Protein AF-A0AAJ7W6K8-F1 (afdb_monomer_lite)

Radius of gyration: 15.65 Å; chains: 1; bounding box: 31×43×33 Å

Foldseek 3Di:
DKDKAWFEAPSDPDNVVLVVVCVVPDPVNVRPPHHTDMDIADDDPPVVRVVVVVVVVVVVVVVVDDDPPPD

Sequence (71 aa):
MCKMAVLGRGSMKDRLKEEELRVSGDPKFSHLMEDLHVEISAYATPAEAHARIAYALAEVRRFLVPYCTIC

InterPro domains:
  IPR036612 K Homology domain, type 1 superfamily [G3DSA:3.30.1370.10] (1-69)
  IPR036612 K Homology domain, type 1 superfamily [SSF54791] (2-66)
  IPR045071 KH domain-containing BBP-like [PTHR11208] (2-66)

pLDDT: mean 88.19, std 8.83, range [47.69, 95.12]

Organism: Cephus cinctus (NCBI:txid211228)

Structure (mmCIF, N/CA/C/O backbone):
data_AF-A0AAJ7W6K8-F1
#
_entry.id   AF-A0AAJ7W6K8-F1
#
loop_
_atom_site.group_PDB
_atom_site.id
_atom_site.type_symbol
_atom_site.label_atom_id
_atom_site.label_alt_id
_atom_site.label_comp_id
_atom_site.label_asym_id
_atom_site.label_entity_id
_atom_site.label_seq_id
_atom_site.pdbx_PDB_ins_code
_atom_site.Cartn_x
_atom_site.Cartn_y
_atom_site.Cartn_z
_atom_site.occupancy
_atom_site.B_iso_or_equiv
_atom_site.auth_seq_id
_atom_site.auth_comp_id
_atom_site.auth_asym_id
_atom_site.auth_atom_id
_atom_site.pdbx_PDB_model_num
ATOM 1 N N . MET A 1 1 ? 13.990 3.834 -4.809 1.00 78.12 1 MET A N 1
ATOM 2 C CA . MET A 1 1 ? 13.514 3.509 -3.443 1.00 78.12 1 MET A CA 1
ATOM 3 C C . MET A 1 1 ? 12.248 2.666 -3.562 1.00 78.12 1 MET A C 1
ATOM 5 O O . MET A 1 1 ? 11.453 2.967 -4.448 1.00 78.12 1 MET A O 1
ATOM 9 N N . CYS A 1 2 ? 12.079 1.628 -2.735 1.00 88.81 2 CYS A N 1
ATOM 10 C CA . CYS A 1 2 ? 10.823 0.872 -2.616 1.00 88.81 2 CYS A CA 1
ATOM 11 C C . CYS A 1 2 ? 10.120 1.260 -1.321 1.00 88.81 2 CYS A C 1
ATOM 13 O O . CYS A 1 2 ? 10.757 1.312 -0.272 1.00 88.81 2 CYS A O 1
ATOM 15 N N . LYS A 1 3 ? 8.824 1.525 -1.406 1.00 91.69 3 LYS A N 1
ATOM 16 C CA . LYS A 1 3 ? 7.940 1.833 -0.293 1.00 91.69 3 LYS A CA 1
ATOM 17 C C . LYS A 1 3 ? 6.946 0.687 -0.154 1.00 91.69 3 LYS A C 1
ATOM 19 O O . LYS A 1 3 ? 6.381 0.244 -1.148 1.00 91.69 3 LYS A O 1
ATOM 24 N N . MET A 1 4 ? 6.756 0.225 1.073 1.00 92.00 4 MET A N 1
ATOM 25 C CA . MET A 1 4 ? 5.760 -0.782 1.420 1.00 92.00 4 MET A CA 1
ATOM 26 C C . MET A 1 4 ? 4.833 -0.203 2.480 1.00 92.00 4 MET A C 1
ATOM 28 O O . MET A 1 4 ? 5.311 0.449 3.412 1.00 92.00 4 MET A O 1
ATOM 32 N N . ALA A 1 5 ? 3.533 -0.425 2.336 1.00 92.62 5 ALA A N 1
ATOM 33 C CA . ALA A 1 5 ? 2.530 -0.030 3.316 1.00 92.62 5 ALA A CA 1
ATOM 34 C C . ALA A 1 5 ? 1.518 -1.162 3.507 1.00 92.62 5 ALA A C 1
ATOM 36 O O . ALA A 1 5 ? 1.111 -1.799 2.541 1.00 92.62 5 ALA A O 1
ATOM 3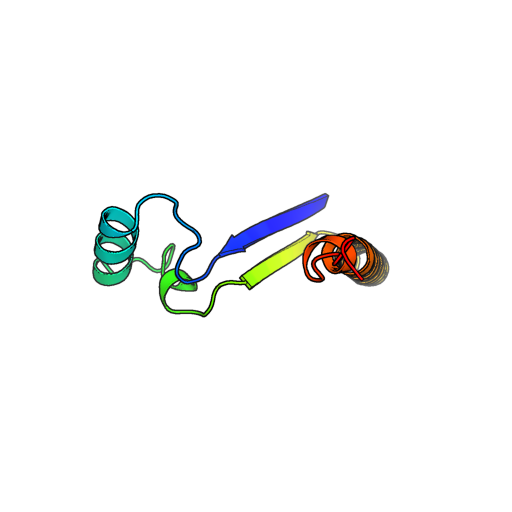7 N N . VAL A 1 6 ? 1.121 -1.414 4.755 1.00 92.75 6 VAL A N 1
ATOM 38 C CA . VAL A 1 6 ? -0.012 -2.294 5.062 1.00 92.75 6 VAL A CA 1
ATOM 39 C C . VAL A 1 6 ? -1.251 -1.416 5.092 1.00 92.75 6 VAL A C 1
ATOM 41 O O . VAL A 1 6 ? -1.321 -0.483 5.893 1.00 92.75 6 VAL A O 1
ATOM 44 N N . LEU A 1 7 ? -2.180 -1.695 4.193 1.00 92.81 7 LEU A N 1
ATOM 45 C CA . LEU A 1 7 ? -3.413 -0.947 3.985 1.00 92.81 7 LEU A CA 1
ATOM 46 C C . LEU A 1 7 ? -4.593 -1.926 4.007 1.00 92.81 7 LEU A C 1
ATOM 48 O O . LEU A 1 7 ? -4.413 -3.128 4.206 1.00 92.81 7 LEU A O 1
ATOM 52 N N . GLY A 1 8 ? -5.809 -1.424 3.833 1.00 92.56 8 GLY A N 1
ATOM 53 C CA . GLY A 1 8 ? -7.009 -2.240 3.953 1.00 92.56 8 GLY A CA 1
ATOM 54 C C . GLY A 1 8 ? -7.600 -2.257 5.355 1.00 92.56 8 GLY A C 1
ATOM 55 O O . GLY A 1 8 ? -7.051 -1.711 6.322 1.00 92.56 8 GLY A O 1
ATOM 56 N N . ARG A 1 9 ? -8.746 -2.917 5.451 1.00 89.88 9 ARG A N 1
ATOM 57 C CA . ARG A 1 9 ? -9.491 -3.122 6.687 1.00 89.88 9 ARG A CA 1
ATOM 58 C C . ARG A 1 9 ? -8.705 -3.990 7.671 1.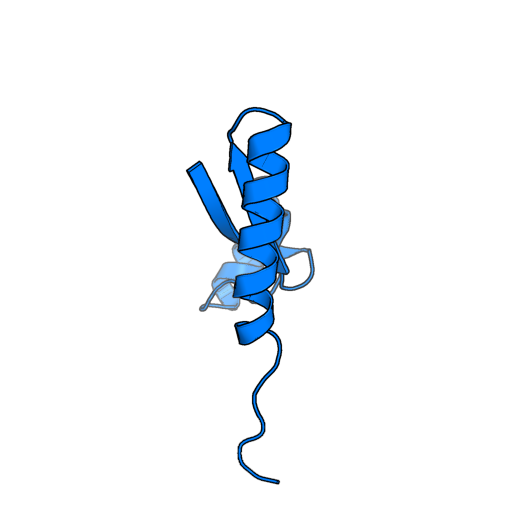00 89.88 9 ARG A C 1
ATOM 60 O O . ARG A 1 9 ? -8.274 -5.091 7.336 1.00 89.88 9 ARG A O 1
ATOM 67 N N . GLY A 1 10 ? -8.545 -3.526 8.904 1.00 89.31 10 GLY A N 1
ATOM 68 C CA . GLY A 1 10 ? -7.736 -4.173 9.937 1.00 89.31 10 GLY A CA 1
ATOM 69 C C . GLY A 1 10 ? -6.245 -3.842 9.867 1.00 89.31 10 GLY A C 1
ATOM 70 O O . GLY A 1 10 ? -5.456 -4.466 10.579 1.00 89.31 10 GLY A O 1
ATOM 71 N N . SER A 1 11 ? -5.844 -2.876 9.033 1.00 89.56 11 SER A N 1
ATOM 72 C CA . SER A 1 11 ? -4.470 -2.356 9.018 1.00 89.56 11 SER A CA 1
ATOM 73 C C . SER A 1 11 ? -4.145 -1.529 10.268 1.00 89.56 11 SER A C 1
ATOM 75 O O . SER A 1 11 ? -2.972 -1.392 10.630 1.00 89.56 11 SER A O 1
ATOM 77 N N . MET A 1 12 ? -5.161 -1.009 10.969 1.00 90.38 12 MET A N 1
ATOM 78 C CA . MET A 1 12 ? -4.980 -0.270 12.213 1.00 90.38 12 MET A CA 1
ATOM 79 C C . MET A 1 12 ? -5.152 -1.179 13.432 1.00 90.38 12 MET A C 1
ATOM 81 O O . MET A 1 12 ? -6.041 -2.023 13.514 1.00 90.38 12 MET A O 1
ATOM 85 N N . LYS A 1 13 ? -4.305 -0.967 14.446 1.00 88.25 13 LYS A N 1
ATOM 86 C CA . LYS A 1 13 ? -4.402 -1.696 15.721 1.00 88.25 13 LYS A CA 1
ATOM 87 C C . LYS A 1 13 ? -5.704 -1.375 16.467 1.00 88.25 13 LYS A C 1
ATOM 89 O O . LYS A 1 13 ? -6.253 -2.242 17.142 1.00 88.25 13 LYS A O 1
ATOM 94 N N . ASP A 1 14 ? -6.159 -0.128 16.368 1.00 92.50 14 ASP A N 1
ATOM 95 C CA . ASP A 1 14 ? -7.395 0.346 16.982 1.00 92.50 14 ASP A CA 1
ATOM 96 C C . ASP A 1 14 ? -8.535 0.333 15.959 1.00 92.50 14 ASP A C 1
ATOM 98 O O . ASP A 1 14 ? -8.578 1.155 15.043 1.00 92.50 14 ASP A O 1
ATOM 102 N N . ARG A 1 15 ? -9.461 -0.611 16.144 1.00 87.81 15 ARG A N 1
ATOM 103 C CA . ARG A 1 15 ? -10.604 -0.824 15.250 1.00 87.81 15 ARG A CA 1
ATOM 104 C C . ARG A 1 15 ? -11.659 0.275 15.348 1.00 87.81 15 ARG A C 1
ATOM 106 O O . ARG A 1 15 ? -12.376 0.490 14.379 1.00 87.81 15 ARG A O 1
ATOM 113 N N . LEU A 1 16 ? -11.776 0.946 16.496 1.00 90.50 16 LEU A N 1
ATOM 114 C CA . LEU A 1 16 ? -12.765 2.014 16.677 1.00 90.50 16 LEU A CA 1
ATOM 115 C C . LEU A 1 16 ? -12.350 3.238 15.867 1.00 90.50 16 LEU A C 1
ATOM 117 O O . LEU A 1 16 ? -13.126 3.756 15.068 1.00 90.50 16 LEU A O 1
ATOM 121 N N . LYS A 1 17 ? -11.078 3.621 15.995 1.00 90.19 17 LYS A N 1
ATOM 122 C CA . LYS A 1 17 ? -10.501 4.726 15.231 1.00 90.19 17 LYS A CA 1
ATOM 123 C C . LYS A 1 17 ? -10.474 4.451 13.727 1.00 90.19 17 LYS A C 1
ATOM 125 O O . LYS A 1 17 ? -10.660 5.369 12.935 1.00 90.19 17 LYS A O 1
ATOM 130 N N . GLU A 1 18 ? -10.231 3.203 13.328 1.00 89.50 18 GLU A N 1
ATOM 131 C CA . GLU A 1 18 ? -10.289 2.800 11.920 1.00 89.50 18 GLU A CA 1
ATOM 132 C C . GLU A 1 18 ? -11.674 3.067 11.319 1.00 89.50 18 GLU A C 1
ATOM 134 O O . GLU A 1 18 ? -11.783 3.673 10.256 1.00 89.50 18 GLU A O 1
ATOM 139 N N . GLU A 1 19 ? -12.731 2.675 12.032 1.00 88.44 19 GLU A N 1
ATOM 140 C CA . GLU A 1 19 ? -14.109 2.869 11.589 1.00 88.44 19 GLU A CA 1
ATOM 141 C C . GLU A 1 19 ? -14.490 4.356 11.525 1.00 88.44 19 GLU A C 1
ATOM 143 O O . GLU A 1 19 ? -15.096 4.791 10.547 1.00 88.44 19 GLU A O 1
ATOM 148 N N . GLU A 1 20 ? -14.070 5.162 12.503 1.00 90.88 20 GLU A N 1
ATOM 149 C CA . GLU A 1 20 ? -14.261 6.620 12.482 1.00 90.88 20 GLU A CA 1
ATOM 150 C C . GLU A 1 20 ? -13.599 7.272 11.257 1.00 90.88 20 GLU A C 1
ATOM 152 O O . GLU A 1 20 ? -14.223 8.073 10.558 1.00 90.88 20 GLU A O 1
ATOM 157 N N . LEU A 1 21 ? -12.350 6.900 10.952 1.00 87.69 21 LEU A N 1
ATOM 158 C CA . LEU A 1 21 ? -11.608 7.423 9.796 1.00 87.69 21 LEU A CA 1
ATOM 159 C C . LEU A 1 21 ? -12.191 6.942 8.465 1.00 87.69 21 LEU A C 1
ATOM 161 O O . LEU A 1 21 ? -12.192 7.688 7.485 1.00 87.69 21 LEU A O 1
ATOM 165 N N . ARG A 1 22 ? -12.725 5.719 8.436 1.00 86.19 22 ARG A N 1
ATOM 166 C CA . ARG A 1 22 ? -13.437 5.171 7.280 1.00 86.19 22 ARG A CA 1
ATOM 167 C C . ARG A 1 22 ? -14.728 5.945 7.003 1.00 86.19 22 ARG A C 1
ATOM 169 O O . ARG A 1 22 ? -15.019 6.239 5.845 1.00 86.19 22 ARG A O 1
ATOM 176 N N . VAL A 1 23 ? -15.482 6.298 8.047 1.00 86.81 23 VAL A N 1
ATOM 177 C CA . VAL A 1 23 ? -16.726 7.086 7.941 1.00 86.81 23 VAL A CA 1
ATOM 178 C C . VAL A 1 23 ? -16.447 8.555 7.619 1.00 86.81 23 VAL A C 1
ATOM 180 O O . VAL A 1 23 ? -17.240 9.178 6.916 1.00 86.81 23 VAL A O 1
ATOM 183 N N . SER A 1 24 ? -15.303 9.096 8.053 1.00 86.44 24 SER A N 1
ATOM 184 C CA . SER A 1 24 ? -14.872 10.463 7.729 1.00 86.44 24 SER A CA 1
ATOM 185 C C . SER A 1 24 ? -14.787 10.739 6.220 1.00 86.44 24 SER A C 1
ATOM 187 O O . SER A 1 24 ? -14.810 11.902 5.824 1.00 86.44 24 SER A O 1
ATOM 189 N N . GLY A 1 25 ? -14.676 9.704 5.376 1.00 82.12 25 GLY A N 1
ATOM 190 C CA . GLY A 1 25 ? -14.712 9.835 3.913 1.00 82.12 25 GLY A CA 1
ATOM 191 C C . GLY A 1 25 ? -13.488 10.522 3.301 1.00 82.12 25 GLY A C 1
ATOM 192 O O . GLY A 1 25 ? -13.505 10.889 2.128 1.00 82.12 25 GLY A O 1
ATOM 193 N N . ASP A 1 26 ? -12.422 10.699 4.080 1.00 88.50 26 ASP A N 1
ATOM 194 C CA . ASP A 1 26 ? -11.193 11.335 3.627 1.00 88.50 26 ASP A CA 1
ATOM 195 C C . ASP A 1 26 ? -10.504 10.452 2.569 1.00 88.50 26 ASP A C 1
ATOM 197 O O . ASP A 1 26 ? -10.267 9.264 2.819 1.00 88.50 26 ASP A O 1
ATOM 201 N N . PRO A 1 27 ? -10.083 11.000 1.412 1.00 87.38 27 PRO A N 1
ATOM 202 C CA . PRO A 1 27 ? -9.484 10.208 0.334 1.00 87.38 27 PRO A CA 1
ATOM 203 C C . PRO A 1 27 ? -8.194 9.502 0.774 1.00 87.38 27 PRO A C 1
ATOM 205 O O . PRO A 1 27 ? -7.840 8.448 0.251 1.00 87.38 27 PRO A O 1
ATOM 208 N N . LYS A 1 28 ? -7.519 10.035 1.800 1.00 86.44 28 LYS A N 1
ATOM 209 C CA . LYS A 1 28 ? -6.351 9.411 2.429 1.00 86.44 28 LYS A CA 1
ATOM 210 C C . LYS A 1 28 ? -6.672 8.052 3.063 1.00 86.44 28 LYS A C 1
ATOM 212 O O . LYS A 1 28 ? -5.798 7.189 3.086 1.00 86.44 28 LYS A O 1
ATOM 217 N N . PHE A 1 29 ? -7.891 7.864 3.565 1.00 86.75 29 PHE A N 1
ATOM 218 C CA . PHE A 1 29 ? -8.351 6.651 4.249 1.00 86.75 29 PHE A CA 1
ATOM 219 C C . PHE A 1 29 ? -9.272 5.787 3.382 1.00 86.75 29 PHE A C 1
ATOM 221 O O . PHE A 1 29 ? -9.822 4.806 3.872 1.00 86.75 29 PHE A O 1
ATOM 228 N N 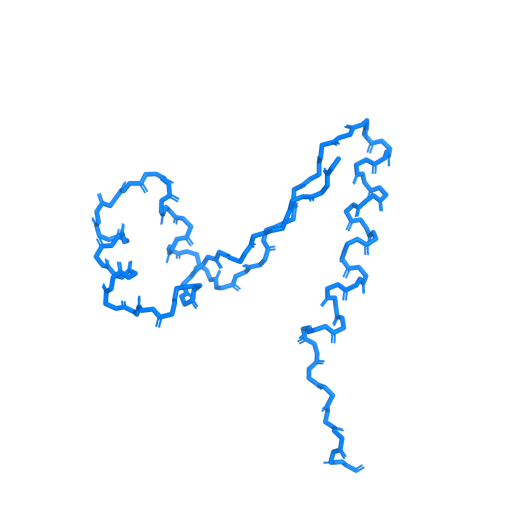. SER A 1 30 ? -9.395 6.091 2.085 1.00 88.94 30 SER A N 1
ATOM 229 C CA . SER A 1 30 ? -10.197 5.288 1.150 1.00 88.94 30 SER A CA 1
ATOM 230 C C . SER A 1 30 ? -9.769 3.815 1.124 1.00 88.94 30 SER A C 1
ATOM 232 O O . SER A 1 30 ? -10.605 2.932 0.960 1.00 88.94 30 SER A O 1
ATOM 234 N N . HIS A 1 31 ? -8.483 3.544 1.369 1.00 89.06 31 HIS A N 1
ATOM 235 C CA . HIS A 1 31 ? -7.935 2.193 1.462 1.00 89.06 31 HIS A CA 1
ATOM 236 C C . HIS A 1 31 ? -8.548 1.358 2.597 1.00 89.06 31 HIS A C 1
ATOM 238 O O . HIS A 1 31 ? -8.475 0.141 2.541 1.00 89.06 31 HIS A O 1
ATOM 244 N N . LEU A 1 32 ? -9.168 1.962 3.621 1.00 89.88 32 LEU A N 1
ATOM 245 C CA . LEU A 1 32 ? -9.823 1.226 4.715 1.00 89.88 32 LEU A CA 1
ATOM 246 C C . LEU A 1 32 ? -11.100 0.491 4.269 1.00 89.88 32 LEU A C 1
ATOM 248 O O . LEU A 1 32 ? -11.628 -0.329 5.018 1.00 89.88 32 LEU A O 1
ATOM 252 N N . MET A 1 33 ? -11.620 0.789 3.073 1.00 87.50 33 MET A N 1
ATOM 253 C CA . MET A 1 33 ? -12.748 0.057 2.483 1.00 87.50 33 MET A CA 1
ATOM 254 C C . MET A 1 33 ? -12.318 -1.210 1.737 1.00 87.50 33 MET A C 1
ATOM 256 O O . MET A 1 33 ? -13.161 -2.053 1.442 1.00 87.50 33 MET A O 1
ATOM 260 N N . GLU A 1 34 ? -11.030 -1.341 1.431 1.00 90.31 34 GLU A N 1
ATOM 261 C CA . GLU A 1 34 ? -10.466 -2.495 0.737 1.00 90.31 34 GLU A CA 1
ATOM 262 C C . GLU A 1 34 ? -10.097 -3.603 1.732 1.00 90.31 34 GLU A C 1
ATOM 264 O O . GLU A 1 34 ? -9.955 -3.369 2.936 1.00 90.31 34 GLU A O 1
ATOM 269 N N . ASP A 1 35 ? -9.922 -4.828 1.239 1.00 92.00 35 ASP A N 1
ATOM 270 C CA . ASP A 1 35 ? -9.434 -5.937 2.063 1.00 92.00 35 ASP A CA 1
ATOM 271 C C . ASP A 1 35 ? -7.996 -5.689 2.535 1.00 92.00 35 ASP A C 1
ATOM 273 O O . ASP A 1 35 ? -7.244 -4.959 1.893 1.00 92.00 35 ASP A O 1
ATOM 277 N N . LEU A 1 36 ? -7.597 -6.299 3.658 1.00 92.75 36 LEU A N 1
ATOM 278 C CA . LEU A 1 36 ? -6.238 -6.187 4.198 1.00 92.75 36 LEU A CA 1
ATOM 279 C C . LEU A 1 36 ? -5.203 -6.600 3.142 1.00 92.75 36 LEU A C 1
ATOM 281 O O . LEU A 1 36 ? -5.155 -7.760 2.727 1.00 92.75 36 LEU A O 1
ATOM 285 N N . HIS A 1 37 ? -4.349 -5.665 2.738 1.00 92.44 37 HIS A N 1
ATOM 286 C CA . HIS A 1 37 ? -3.360 -5.888 1.692 1.00 92.44 37 HIS A CA 1
ATOM 287 C C . HIS A 1 37 ? -2.056 -5.138 1.967 1.00 92.44 37 HIS A C 1
ATOM 289 O O . HIS A 1 37 ? -1.968 -4.239 2.805 1.00 92.44 37 HIS A O 1
ATOM 295 N N . VAL A 1 38 ? -1.009 -5.531 1.243 1.00 92.88 38 VAL A N 1
ATOM 296 C CA . VAL A 1 38 ? 0.286 -4.848 1.265 1.00 92.88 38 VAL A CA 1
ATOM 297 C C . VAL A 1 38 ? 0.475 -4.138 -0.066 1.00 92.88 38 VAL A C 1
ATOM 299 O O . VAL A 1 38 ? 0.586 -4.781 -1.109 1.00 92.88 38 VAL A O 1
ATOM 302 N N . GLU A 1 39 ? 0.535 -2.814 -0.027 1.00 92.38 39 GLU A N 1
ATOM 303 C CA . GLU A 1 39 ? 0.861 -1.986 -1.182 1.00 92.38 39 GLU A CA 1
ATOM 304 C C . GLU A 1 39 ? 2.386 -1.875 -1.318 1.00 92.38 39 GLU A C 1
ATOM 306 O O . GLU A 1 39 ? 3.084 -1.502 -0.369 1.00 92.38 39 GLU A O 1
ATOM 311 N N . ILE A 1 40 ? 2.914 -2.193 -2.504 1.00 93.69 40 ILE A N 1
ATOM 312 C CA . ILE A 1 40 ? 4.343 -2.105 -2.828 1.00 93.69 40 ILE A CA 1
ATOM 313 C C . ILE A 1 40 ? 4.521 -1.116 -3.981 1.00 93.69 40 ILE A C 1
ATOM 315 O O . ILE A 1 40 ? 4.145 -1.396 -5.116 1.00 93.69 40 ILE A O 1
ATOM 319 N N . SER A 1 41 ? 5.166 0.012 -3.697 1.00 93.25 41 SER A N 1
ATOM 320 C CA . SER A 1 41 ? 5.389 1.100 -4.652 1.00 93.25 41 SER A CA 1
ATOM 321 C C . SER A 1 41 ? 6.883 1.354 -4.834 1.00 93.25 41 SER A C 1
ATOM 323 O O . SER A 1 41 ? 7.609 1.578 -3.867 1.00 93.25 41 SER A O 1
ATOM 325 N N . ALA A 1 42 ? 7.375 1.336 -6.072 1.00 94.19 42 ALA A N 1
ATOM 326 C CA . ALA A 1 42 ? 8.788 1.555 -6.382 1.00 94.19 42 ALA A CA 1
ATOM 327 C C . ALA A 1 42 ? 8.971 2.747 -7.328 1.00 94.19 42 ALA A C 1
ATOM 329 O O . ALA A 1 42 ? 8.308 2.836 -8.355 1.00 94.19 42 ALA A O 1
ATOM 330 N N . TYR A 1 43 ? 9.918 3.633 -7.004 1.00 93.25 43 TYR A N 1
ATOM 331 C CA . TYR A 1 43 ? 10.308 4.749 -7.872 1.00 93.25 43 TYR A CA 1
ATOM 332 C C . TYR A 1 43 ? 11.707 4.498 -8.452 1.00 93.25 43 TYR A C 1
ATOM 334 O O . TYR A 1 43 ? 12.694 4.417 -7.697 1.00 93.25 43 TYR A O 1
ATOM 342 N N . ALA A 1 44 ? 11.771 4.286 -9.771 1.00 93.56 44 ALA A N 1
ATOM 343 C CA . ALA A 1 44 ? 12.977 3.998 -10.553 1.00 93.56 44 ALA A CA 1
ATOM 344 C C . ALA A 1 44 ? 12.696 4.106 -12.069 1.00 93.56 44 ALA A C 1
ATOM 346 O O . ALA A 1 44 ? 11.564 4.373 -12.471 1.00 93.56 44 ALA A O 1
ATOM 347 N N . THR A 1 45 ? 13.704 3.838 -12.907 1.00 95.12 45 THR A N 1
ATOM 348 C CA . THR A 1 45 ? 13.489 3.585 -14.343 1.00 95.12 45 THR A CA 1
ATOM 349 C C . THR A 1 45 ? 12.633 2.324 -14.540 1.00 95.12 45 THR A C 1
ATOM 351 O O . THR A 1 45 ? 12.647 1.455 -13.668 1.00 95.12 45 THR A O 1
ATOM 354 N N . PRO A 1 46 ? 11.899 2.171 -15.659 1.00 93.19 46 PRO A N 1
ATOM 355 C CA . PRO A 1 46 ? 10.949 1.067 -15.830 1.00 93.19 46 PRO A CA 1
ATOM 356 C C . PRO A 1 46 ? 11.560 -0.318 -15.572 1.00 93.19 46 PRO A C 1
ATOM 358 O O . PRO A 1 46 ? 11.015 -1.102 -14.799 1.00 93.19 46 PRO A O 1
ATOM 361 N N . ALA A 1 47 ? 12.740 -0.589 -16.138 1.00 93.69 47 ALA A N 1
ATOM 362 C CA . ALA A 1 47 ? 13.438 -1.861 -15.950 1.00 93.69 47 ALA A CA 1
ATOM 363 C C . ALA A 1 47 ? 13.791 -2.123 -14.474 1.00 93.69 47 ALA A C 1
ATOM 365 O O . ALA A 1 47 ? 13.527 -3.203 -13.943 1.00 93.69 47 ALA A O 1
ATOM 366 N N . GLU A 1 48 ? 14.334 -1.119 -13.783 1.00 94.50 48 GLU A N 1
ATOM 367 C CA . GLU A 1 48 ? 14.675 -1.232 -12.364 1.00 94.50 48 GLU A CA 1
ATOM 368 C C . GLU A 1 48 ? 13.441 -1.320 -11.466 1.00 94.50 48 GLU A C 1
ATOM 370 O O . GLU A 1 48 ? 13.4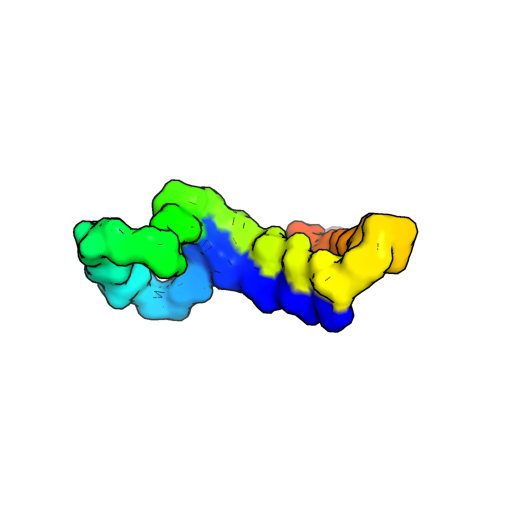66 -2.027 -10.460 1.00 94.50 48 GLU A O 1
ATOM 375 N N . ALA A 1 49 ? 12.363 -0.606 -11.794 1.00 94.12 49 ALA A N 1
ATOM 376 C CA . ALA A 1 49 ? 11.130 -0.611 -11.018 1.00 94.12 49 ALA A CA 1
ATOM 377 C C . ALA A 1 49 ? 10.514 -2.013 -11.015 1.00 94.12 49 ALA A C 1
ATOM 379 O O . ALA A 1 49 ? 10.216 -2.545 -9.944 1.00 94.12 49 ALA A O 1
ATOM 380 N N . HIS A 1 50 ? 10.428 -2.653 -12.186 1.00 93.56 50 HIS A N 1
ATOM 381 C CA . HIS A 1 50 ? 9.958 -4.032 -12.297 1.00 93.56 50 HIS A CA 1
ATOM 382 C C . HIS A 1 50 ? 10.860 -5.012 -11.544 1.00 93.56 50 HIS A C 1
ATOM 384 O O . HIS A 1 50 ? 10.351 -5.836 -10.783 1.00 93.56 50 HIS A O 1
ATOM 390 N N . ALA A 1 51 ? 12.184 -4.891 -11.682 1.00 95.06 51 ALA A N 1
ATOM 391 C CA . ALA A 1 51 ? 13.125 -5.750 -10.963 1.00 95.06 51 ALA A CA 1
ATOM 392 C C . ALA A 1 51 ? 12.978 -5.616 -9.437 1.00 95.06 51 ALA A C 1
ATOM 394 O O . ALA A 1 51 ? 12.946 -6.610 -8.711 1.00 95.06 51 ALA A O 1
ATOM 395 N N . ARG A 1 52 ? 12.829 -4.384 -8.942 1.00 94.94 52 ARG A N 1
ATOM 396 C CA . ARG A 1 52 ? 12.655 -4.099 -7.515 1.00 94.94 52 ARG A CA 1
ATOM 397 C C . ARG A 1 52 ? 11.323 -4.606 -6.962 1.00 94.94 52 ARG A C 1
ATOM 399 O O . ARG A 1 52 ? 11.305 -5.131 -5.851 1.00 94.94 52 ARG A O 1
ATOM 406 N N . ILE A 1 53 ? 10.230 -4.463 -7.714 1.00 94.06 53 ILE A N 1
ATOM 407 C CA . ILE A 1 53 ? 8.916 -4.996 -7.324 1.00 94.06 53 ILE A CA 1
ATOM 408 C C . ILE A 1 53 ? 8.957 -6.528 -7.302 1.00 94.06 53 ILE A C 1
ATOM 410 O O . ILE A 1 53 ? 8.505 -7.134 -6.334 1.00 94.06 53 ILE A O 1
ATOM 414 N N . ALA A 1 54 ? 9.554 -7.160 -8.315 1.00 94.12 54 ALA A N 1
ATOM 415 C CA . ALA A 1 54 ? 9.697 -8.614 -8.367 1.00 94.12 54 ALA A CA 1
ATOM 416 C C . ALA A 1 54 ? 10.494 -9.153 -7.168 1.00 94.12 54 ALA A C 1
ATOM 418 O O . ALA A 1 54 ? 10.076 -10.118 -6.526 1.00 94.12 54 ALA A O 1
ATOM 419 N N . TYR A 1 55 ? 11.601 -8.490 -6.822 1.00 93.69 55 TYR A N 1
ATOM 420 C CA . TYR A 1 55 ? 12.398 -8.840 -5.648 1.00 93.69 55 TYR A CA 1
ATOM 421 C C . TYR A 1 55 ? 11.605 -8.682 -4.341 1.00 93.69 55 TYR A C 1
ATOM 423 O O . TYR A 1 55 ? 11.582 -9.584 -3.506 1.00 93.69 55 TYR A O 1
ATOM 431 N N . ALA A 1 56 ? 10.897 -7.561 -4.185 1.00 93.69 56 ALA A N 1
ATOM 432 C CA . ALA A 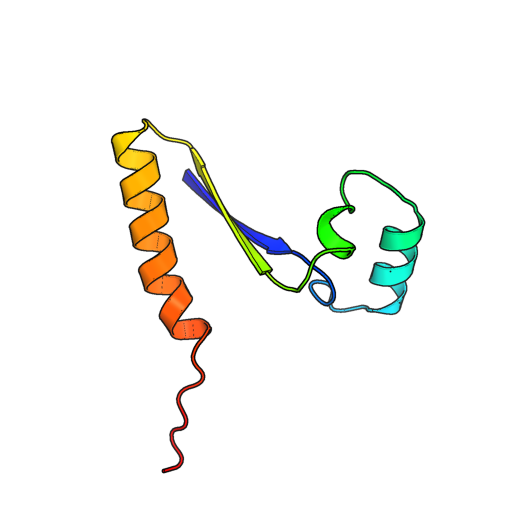1 56 ? 10.038 -7.304 -3.034 1.00 93.69 56 ALA A CA 1
ATOM 433 C C . ALA A 1 56 ? 8.951 -8.379 -2.851 1.00 93.69 56 ALA A C 1
ATOM 435 O O . ALA A 1 56 ? 8.734 -8.853 -1.736 1.00 93.69 56 ALA A O 1
ATOM 436 N N . LEU A 1 57 ? 8.299 -8.799 -3.937 1.00 91.62 57 LEU A N 1
ATOM 437 C CA . LEU A 1 57 ? 7.272 -9.843 -3.905 1.00 91.62 57 LEU A CA 1
ATOM 438 C C . LEU A 1 57 ? 7.834 -11.203 -3.471 1.00 91.62 57 LEU A C 1
ATOM 440 O O . LEU A 1 57 ? 7.183 -11.918 -2.706 1.00 91.62 57 LEU A O 1
ATOM 444 N N . ALA A 1 58 ? 9.042 -11.553 -3.924 1.00 92.12 58 ALA A N 1
ATOM 445 C CA . ALA A 1 58 ? 9.696 -12.803 -3.543 1.00 92.12 58 ALA A CA 1
ATOM 446 C C . ALA A 1 58 ? 9.952 -12.885 -2.027 1.00 92.12 58 ALA A C 1
ATOM 448 O O . ALA A 1 58 ? 9.743 -13.939 -1.423 1.00 92.12 58 ALA A O 1
ATOM 449 N N . GLU A 1 59 ? 10.345 -11.770 -1.409 1.00 90.75 59 GLU A N 1
ATOM 450 C CA . GLU A 1 59 ? 10.590 -11.688 0.034 1.00 90.75 59 GLU A CA 1
ATOM 451 C C . GLU A 1 59 ? 9.289 -11.685 0.851 1.00 90.75 59 GLU A C 1
ATOM 453 O O . GLU A 1 59 ? 9.167 -12.444 1.815 1.00 90.75 59 GLU A O 1
ATOM 458 N N . VAL A 1 60 ? 8.275 -10.912 0.438 1.00 90.81 60 VAL A N 1
ATOM 459 C CA . VAL A 1 60 ? 6.978 -10.834 1.144 1.00 90.81 60 VAL A CA 1
ATOM 460 C C . VAL A 1 60 ? 6.271 -12.191 1.187 1.00 90.81 60 VAL A C 1
ATOM 462 O O . VAL A 1 60 ? 5.650 -12.535 2.195 1.00 90.81 60 VAL A O 1
ATOM 465 N N . ARG A 1 61 ? 6.413 -13.014 0.142 1.00 88.38 61 ARG A N 1
ATOM 466 C CA . ARG A 1 61 ? 5.781 -14.341 0.069 1.00 88.38 61 ARG A CA 1
ATOM 467 C C . ARG A 1 61 ? 6.124 -15.247 1.259 1.00 88.38 61 ARG A C 1
ATOM 469 O O . ARG A 1 61 ? 5.288 -16.055 1.652 1.00 88.38 61 ARG A O 1
ATOM 476 N N . ARG A 1 62 ? 7.312 -15.096 1.857 1.00 86.81 62 ARG A N 1
ATOM 477 C CA . ARG A 1 62 ? 7.737 -15.871 3.039 1.00 86.81 62 ARG A CA 1
ATOM 478 C C . ARG A 1 62 ? 6.932 -15.545 4.298 1.00 86.81 62 ARG A C 1
ATOM 480 O O . ARG A 1 62 ? 6.853 -16.384 5.183 1.00 86.81 62 ARG A O 1
ATOM 487 N N . PHE A 1 63 ? 6.354 -14.347 4.374 1.00 87.25 63 PHE A N 1
ATOM 488 C CA . PHE A 1 63 ? 5.551 -13.888 5.509 1.00 87.25 63 PHE A CA 1
ATOM 489 C C . PHE A 1 63 ? 4.059 -14.179 5.337 1.00 87.25 63 PHE A C 1
ATOM 491 O O . PHE A 1 63 ? 3.329 -14.237 6.320 1.00 87.25 63 PHE A O 1
ATOM 498 N N . LEU A 1 64 ? 3.601 -14.366 4.096 1.00 86.38 64 LEU A N 1
ATOM 499 C CA . LEU A 1 64 ? 2.195 -14.646 3.790 1.00 86.38 64 LEU A CA 1
ATOM 500 C C . LEU A 1 64 ? 1.815 -16.118 3.981 1.00 86.38 64 LEU A C 1
ATOM 502 O O . L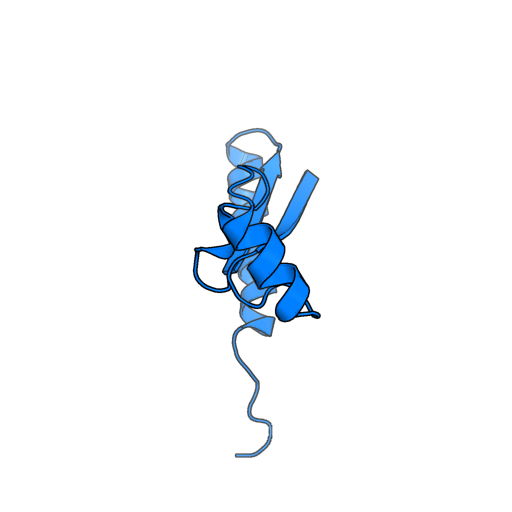EU A 1 64 ? 0.633 -16.436 4.077 1.00 86.38 64 LEU A O 1
ATOM 506 N N . VAL A 1 65 ? 2.800 -17.017 4.029 1.00 85.12 65 VAL A N 1
ATOM 507 C CA . VAL A 1 65 ? 2.579 -18.444 4.267 1.00 85.12 65 VAL A CA 1
ATOM 508 C C . VAL A 1 65 ? 3.054 -18.773 5.681 1.00 85.12 65 VAL A C 1
ATOM 510 O O . VAL A 1 65 ? 4.262 -18.773 5.920 1.00 85.12 65 VAL A O 1
ATOM 513 N N . PRO A 1 66 ? 2.149 -19.049 6.635 1.00 83.19 66 PRO A N 1
ATOM 514 C CA . PRO A 1 66 ? 2.565 -19.506 7.950 1.00 83.19 66 PRO A CA 1
ATOM 515 C C . PRO A 1 66 ? 3.230 -20.879 7.811 1.00 83.19 66 PRO A C 1
ATOM 517 O O . PRO A 1 66 ? 2.634 -21.822 7.288 1.00 83.19 66 PRO A O 1
ATOM 520 N N . TYR A 1 67 ? 4.469 -21.006 8.284 1.00 71.31 67 TYR A N 1
ATOM 521 C CA . TYR A 1 67 ? 5.097 -22.314 8.430 1.00 71.31 67 TYR A CA 1
ATOM 522 C C . TYR A 1 67 ? 4.387 -23.051 9.563 1.00 71.31 67 TYR A C 1
ATOM 524 O O . TYR A 1 67 ? 4.492 -22.669 10.728 1.00 71.31 67 TYR A O 1
ATOM 532 N N . CYS A 1 68 ? 3.659 -24.111 9.226 1.00 60.94 68 CYS A N 1
ATOM 533 C CA . CYS A 1 68 ? 3.251 -25.086 10.220 1.00 60.94 68 CYS A CA 1
ATOM 534 C C . CYS A 1 68 ? 4.490 -25.913 10.587 1.00 60.94 68 CYS A C 1
ATOM 536 O O . CYS A 1 68 ? 4.830 -26.867 9.897 1.00 60.94 68 CYS A O 1
ATOM 538 N N . THR A 1 69 ? 5.198 -25.540 11.652 1.00 59.28 69 THR A N 1
ATOM 539 C CA . THR A 1 69 ? 6.290 -26.345 12.236 1.00 59.28 69 THR A CA 1
ATOM 540 C C . THR A 1 69 ? 5.773 -27.506 13.099 1.00 59.28 69 THR A C 1
ATOM 542 O O . THR A 1 69 ? 6.540 -28.107 13.844 1.00 59.28 69 THR A O 1
ATOM 545 N N . ILE A 1 70 ? 4.473 -27.814 13.021 1.00 57.12 70 ILE A N 1
ATOM 546 C CA . ILE A 1 70 ? 3.805 -28.886 13.765 1.00 57.12 70 ILE A CA 1
ATOM 547 C C . ILE A 1 70 ? 3.058 -29.779 12.764 1.00 57.12 70 ILE A C 1
ATOM 549 O O . ILE A 1 70 ? 1.830 -29.780 12.706 1.00 57.12 70 ILE A O 1
ATOM 553 N N . CYS A 1 71 ? 3.803 -30.495 11.925 1.00 47.69 71 CYS A N 1
ATOM 554 C CA . CYS A 1 71 ? 3.347 -31.683 11.201 1.00 47.69 71 CYS A CA 1
ATOM 555 C C . CYS A 1 71 ? 4.471 -32.717 11.244 1.00 47.69 71 CYS A C 1
ATOM 557 O O . CYS A 1 71 ? 5.628 -32.313 10.984 1.00 47.69 71 CYS A O 1
#

Secondary structure (DSSP, 8-state):
-EEEEEESTT-SS-HHHHHHHHHTT-GGGGGGGSPSEEEEEE-S-HHHHHHHHHHHHHHHHHHHS------